Protein AF-A0A969PAQ0-F1 (afdb_monomer_lite)

Secondary structure (DSSP, 8-state):
--------------S---S-----------PPPHHHHHHHHHHHHHHTS-HHHHHHHHHHHHHHHHHHTTEEEETTEEEEPP-------

Structure (mmCIF, N/CA/C/O backbone):
data_AF-A0A969PAQ0-F1
#
_entry.id   AF-A0A969PAQ0-F1
#
loop_
_atom_site.group_PDB
_atom_site.id
_atom_site.type_symbol
_atom_site.label_atom_id
_atom_site.label_alt_id
_atom_site.label_comp_id
_atom_site.label_asym_id
_atom_site.label_entity_id
_atom_site.label_seq_id
_atom_site.pdbx_PDB_ins_code
_atom_site.Cartn_x
_atom_site.Cartn_y
_atom_site.Cartn_z
_atom_site.occupancy
_atom_site.B_iso_or_equiv
_atom_site.auth_seq_id
_atom_site.auth_comp_id
_atom_site.auth_asym_id
_atom_site.auth_atom_id
_atom_site.pdbx_PDB_model_num
ATOM 1 N N . MET A 1 1 ? -8.505 47.601 21.370 1.00 41.28 1 MET A N 1
ATOM 2 C CA . MET A 1 1 ? -8.255 46.254 21.922 1.00 41.28 1 MET A CA 1
ATOM 3 C C . MET A 1 1 ? -9.610 45.707 22.355 1.00 41.28 1 MET A C 1
ATOM 5 O O . MET A 1 1 ? -10.151 46.198 23.332 1.00 41.28 1 MET A O 1
ATOM 9 N N . LEU A 1 2 ? -10.217 44.821 21.560 1.00 32.00 2 LEU A N 1
ATOM 10 C CA . LEU A 1 2 ? -11.519 44.212 21.854 1.00 32.00 2 LEU A CA 1
ATOM 11 C C . LEU A 1 2 ? -11.396 42.712 21.561 1.00 32.00 2 LEU A C 1
ATOM 13 O O . LEU A 1 2 ? -11.150 42.326 20.420 1.00 32.00 2 LEU A O 1
ATOM 17 N N . GLN A 1 3 ? -11.486 41.888 22.604 1.00 36.62 3 GLN A N 1
ATOM 18 C CA . GLN A 1 3 ? -11.565 40.434 22.489 1.00 36.62 3 GLN A CA 1
ATOM 19 C C . GLN A 1 3 ? -12.989 40.049 22.091 1.00 36.62 3 GLN A C 1
ATOM 21 O O . GLN A 1 3 ? -13.945 40.464 22.743 1.00 36.62 3 GLN A O 1
ATOM 26 N N . VAL A 1 4 ? -13.124 39.231 21.050 1.00 42.91 4 VAL A N 1
ATOM 27 C CA . VAL A 1 4 ? -14.394 38.600 20.689 1.00 42.91 4 VAL A CA 1
ATOM 28 C C . VAL A 1 4 ? -14.239 37.103 20.917 1.00 42.91 4 VAL A C 1
ATOM 30 O O . VAL A 1 4 ? -13.568 36.405 20.162 1.00 42.91 4 VAL A O 1
ATOM 33 N N . VAL A 1 5 ? -14.824 36.631 22.014 1.00 47.00 5 VAL A N 1
ATOM 34 C CA . VAL A 1 5 ? -14.972 35.210 22.331 1.00 47.00 5 VAL A CA 1
ATOM 35 C C . VAL A 1 5 ? -16.167 34.693 21.533 1.00 47.00 5 VAL A C 1
ATOM 37 O O . VAL A 1 5 ? -17.282 35.167 21.736 1.00 47.00 5 VAL A O 1
ATOM 40 N N . TYR A 1 6 ? -15.953 33.734 20.631 1.00 41.31 6 TYR A N 1
ATOM 41 C CA . TYR A 1 6 ? -17.039 33.047 19.926 1.00 41.31 6 TYR A CA 1
ATOM 42 C C . TYR A 1 6 ? -17.258 31.656 20.526 1.00 41.31 6 TYR A C 1
ATOM 44 O O . TYR A 1 6 ? -16.481 30.730 20.304 1.00 41.31 6 TYR A O 1
ATOM 52 N N . PHE A 1 7 ? -18.340 31.539 21.300 1.00 40.91 7 PHE A N 1
ATOM 53 C CA . PHE A 1 7 ? -18.965 30.271 21.668 1.00 40.91 7 PHE A CA 1
ATOM 54 C C . PHE A 1 7 ? -19.722 29.686 20.466 1.00 40.91 7 PHE A C 1
ATOM 56 O O . PHE A 1 7 ? -20.193 30.409 19.588 1.00 40.91 7 PHE A O 1
ATOM 63 N N . GLY A 1 8 ? -19.788 28.356 20.434 1.00 46.62 8 GLY A N 1
ATOM 64 C CA . GLY A 1 8 ? -20.107 27.547 19.265 1.00 46.62 8 GLY A CA 1
ATOM 65 C C . GLY A 1 8 ? -21.426 27.842 18.550 1.00 46.62 8 GLY A C 1
ATOM 66 O O . GLY A 1 8 ? -22.461 28.113 19.154 1.00 46.62 8 GLY A O 1
ATOM 67 N N . LYS A 1 9 ? -21.381 27.647 17.232 1.00 45.66 9 LYS A N 1
ATOM 68 C CA . LYS A 1 9 ? -22.515 27.218 16.414 1.00 45.66 9 LYS A CA 1
ATOM 69 C C . LYS A 1 9 ? -21.995 26.171 15.436 1.00 45.66 9 LYS A C 1
ATOM 71 O O . LYS A 1 9 ? -21.328 26.511 14.464 1.00 45.66 9 LYS A O 1
ATOM 76 N N . ILE A 1 10 ? -22.270 24.899 15.715 1.00 50.81 10 ILE A N 1
ATOM 77 C CA . ILE A 1 10 ? -22.134 23.840 14.713 1.00 50.81 10 ILE A CA 1
ATOM 78 C C . ILE A 1 10 ? -23.249 24.103 13.699 1.00 50.81 10 ILE A C 1
ATOM 80 O O . ILE A 1 10 ? -24.417 23.840 13.973 1.00 50.81 10 ILE A O 1
ATOM 84 N N . GLN A 1 11 ? -22.905 24.711 12.565 1.00 41.41 11 GLN A N 1
ATOM 85 C CA . GLN A 1 11 ? -23.816 24.787 11.431 1.00 41.41 11 GLN A CA 1
ATOM 86 C C . GLN A 1 11 ? -23.835 23.413 10.762 1.00 41.41 11 GLN A C 1
ATOM 88 O O . GLN A 1 11 ? -22.846 23.002 10.158 1.00 41.41 11 GLN A O 1
ATOM 93 N N . MET A 1 12 ? -24.958 22.702 10.879 1.00 45.88 12 MET A N 1
ATOM 94 C CA . MET A 1 12 ? -25.272 21.615 9.956 1.00 45.88 12 MET A CA 1
ATOM 95 C C . MET A 1 12 ? -25.512 22.243 8.581 1.00 45.88 12 MET A C 1
ATOM 97 O O . MET A 1 12 ? -26.565 22.830 8.342 1.00 45.88 12 MET A O 1
ATOM 101 N N . GLN A 1 13 ? -24.505 22.190 7.709 1.00 44.28 13 GLN A N 1
ATOM 102 C CA . GLN A 1 13 ? -24.669 22.531 6.300 1.00 44.28 13 GLN A CA 1
ATOM 103 C C . GLN A 1 13 ? -25.233 21.319 5.557 1.00 44.28 13 GLN A C 1
ATOM 105 O O . GLN A 1 13 ? -24.686 20.218 5.606 1.00 44.28 13 GLN A O 1
ATOM 110 N N . THR A 1 14 ? -26.371 21.557 4.919 1.00 44.06 14 THR A N 1
ATOM 111 C CA . THR A 1 14 ? -27.125 20.657 4.054 1.00 44.06 14 THR A CA 1
ATOM 112 C C . THR A 1 14 ? -26.317 20.253 2.814 1.00 44.06 14 THR A C 1
ATOM 114 O O . THR A 1 14 ? -25.499 21.008 2.296 1.00 44.06 14 THR A O 1
ATOM 117 N N . VAL A 1 15 ? -26.543 19.021 2.357 1.00 50.06 15 VAL A N 1
ATOM 118 C CA . VAL A 1 15 ? -25.682 18.215 1.466 1.00 50.06 15 VAL A CA 1
ATOM 119 C C . VAL A 1 15 ? -25.871 18.533 -0.036 1.00 50.06 15 VAL A C 1
ATOM 121 O O . VAL A 1 15 ? -25.612 17.693 -0.888 1.00 50.06 15 VAL A O 1
ATOM 124 N N . GLU A 1 16 ? -26.308 19.736 -0.418 1.00 44.69 16 GLU A N 1
ATOM 125 C CA . GLU A 1 16 ? -26.816 19.980 -1.789 1.00 44.69 16 GLU A CA 1
ATOM 126 C C . GLU A 1 16 ? -25.878 20.711 -2.771 1.00 44.69 16 GLU A C 1
ATOM 128 O O . GLU A 1 16 ? -26.290 21.029 -3.881 1.00 44.69 16 GLU A O 1
ATOM 133 N N . GLU A 1 17 ? -24.587 20.883 -2.469 1.00 48.56 17 GLU A N 1
ATOM 134 C CA . GLU A 1 17 ? -23.619 21.451 -3.432 1.00 48.56 17 GLU A CA 1
ATOM 135 C C . GLU A 1 17 ? -22.312 20.638 -3.526 1.00 48.56 17 GLU A C 1
ATOM 137 O O . GLU A 1 17 ? -21.216 21.125 -3.257 1.00 48.56 17 GLU A O 1
ATOM 142 N N . ILE A 1 18 ? -22.391 19.375 -3.959 1.00 50.44 18 ILE A N 1
ATOM 143 C CA . ILE A 1 18 ? -21.207 18.568 -4.347 1.00 50.44 18 ILE A CA 1
ATOM 144 C C . ILE A 1 18 ? -21.065 18.536 -5.883 1.00 50.44 18 ILE A C 1
ATOM 146 O O . ILE A 1 18 ? -20.685 17.536 -6.482 1.00 50.44 18 ILE A O 1
ATOM 150 N N . GLY A 1 19 ? -21.427 19.633 -6.554 1.00 50.16 19 GLY A N 1
ATOM 151 C CA . GLY A 1 19 ? -21.522 19.688 -8.015 1.00 50.16 19 GLY A CA 1
ATOM 152 C C . GLY A 1 19 ? -20.273 20.168 -8.754 1.00 50.16 19 GLY A C 1
ATOM 153 O O . GLY A 1 19 ? -20.227 20.031 -9.972 1.00 50.16 19 GLY A O 1
ATOM 154 N N . ASN A 1 20 ? -19.269 20.762 -8.091 1.00 54.50 20 ASN A N 1
ATOM 155 C CA . ASN A 1 20 ? -18.169 21.385 -8.845 1.00 54.50 20 ASN A CA 1
ATOM 156 C C . ASN A 1 20 ? -16.863 21.587 -8.056 1.00 54.50 20 ASN A C 1
ATOM 158 O O . ASN A 1 20 ? -16.339 22.694 -7.942 1.00 54.50 20 ASN A O 1
ATOM 162 N N . LEU A 1 21 ? -16.310 20.515 -7.488 1.00 60.16 21 LEU A N 1
ATOM 163 C CA . LEU A 1 21 ? -14.979 20.555 -6.880 1.00 60.16 21 LEU A CA 1
ATOM 164 C C . LEU A 1 21 ? -13.917 20.124 -7.908 1.00 60.16 21 LEU A C 1
ATOM 166 O O . LEU A 1 21 ? -13.824 18.930 -8.200 1.00 60.16 21 LEU A O 1
ATOM 170 N N . PRO A 1 22 ? -13.047 21.021 -8.414 1.00 61.06 22 PRO A N 1
ATOM 171 C CA . PRO A 1 22 ? -11.869 20.609 -9.165 1.00 61.06 22 PRO A CA 1
ATOM 172 C C . PRO A 1 22 ? -10.840 20.059 -8.173 1.00 61.06 22 PRO A C 1
ATOM 174 O O . PRO A 1 22 ? -9.901 20.738 -7.774 1.00 61.06 22 PRO A O 1
ATOM 177 N N . ARG A 1 23 ? -11.017 18.822 -7.708 1.00 62.56 23 ARG A N 1
ATOM 178 C CA . ARG A 1 23 ? -10.083 18.196 -6.761 1.00 62.56 23 ARG A CA 1
ATOM 179 C C . ARG A 1 23 ? -9.125 17.248 -7.472 1.00 62.56 23 ARG A C 1
ATOM 181 O O . ARG A 1 23 ? -8.992 16.089 -7.100 1.00 62.56 23 ARG A O 1
ATOM 188 N N . LYS A 1 24 ? -8.355 17.764 -8.436 1.00 61.41 24 LYS A N 1
ATOM 189 C CA . LYS A 1 24 ? -6.993 17.238 -8.615 1.00 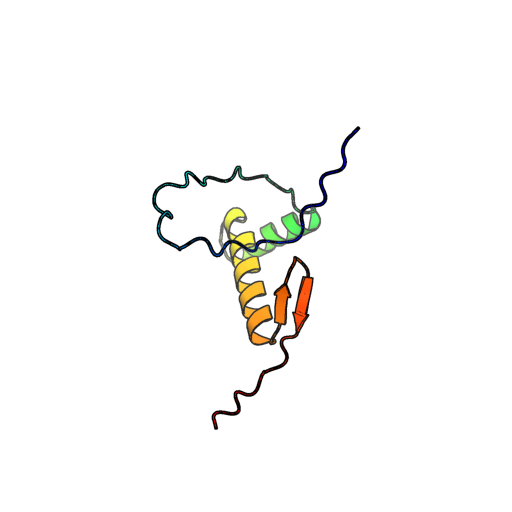61.41 24 LYS A CA 1
ATOM 190 C C . LYS A 1 24 ? -6.151 17.849 -7.503 1.00 61.41 24 LYS A C 1
ATOM 192 O O . LYS A 1 24 ? -5.512 18.877 -7.697 1.00 61.41 24 LYS A O 1
ATOM 197 N N . GLN A 1 25 ? -6.221 17.252 -6.312 1.00 66.62 25 GLN A N 1
ATOM 198 C CA . GLN A 1 25 ? -5.253 17.565 -5.267 1.00 66.62 25 GLN A CA 1
ATOM 199 C C . GLN A 1 25 ? -3.847 17.405 -5.869 1.00 66.62 25 GLN A C 1
ATOM 201 O O . GLN A 1 25 ? -3.619 16.434 -6.604 1.00 66.62 25 GLN A O 1
ATOM 206 N N . PRO A 1 26 ? -2.925 18.352 -5.630 1.00 64.31 26 PRO A N 1
ATOM 207 C CA . PRO A 1 26 ? -1.560 18.208 -6.103 1.00 64.31 26 PRO A CA 1
ATOM 208 C C . PRO A 1 26 ? -1.005 16.904 -5.534 1.00 64.31 26 PRO A C 1
ATOM 210 O O . PRO A 1 26 ? -1.026 16.685 -4.323 1.00 64.31 26 PRO A O 1
ATOM 213 N N . ARG A 1 27 ? -0.554 16.008 -6.417 1.00 69.75 27 ARG A N 1
ATOM 214 C CA . ARG A 1 27 ? 0.158 14.803 -5.995 1.00 69.75 27 ARG A CA 1
ATOM 215 C C . ARG A 1 27 ? 1.469 15.277 -5.388 1.00 69.75 27 ARG A C 1
ATOM 217 O O . ARG A 1 27 ? 2.349 15.709 -6.124 1.00 69.75 27 ARG A O 1
ATOM 224 N N . ILE A 1 28 ? 1.570 15.255 -4.064 1.00 69.50 28 ILE A N 1
ATOM 225 C CA . ILE A 1 28 ? 2.830 15.499 -3.369 1.00 69.50 28 ILE A CA 1
ATOM 226 C C . ILE A 1 28 ? 3.563 14.155 -3.362 1.00 69.50 28 ILE A C 1
ATOM 228 O O . ILE A 1 28 ? 3.099 13.237 -2.681 1.00 69.50 28 ILE A O 1
ATOM 232 N N . PRO A 1 29 ? 4.649 13.982 -4.138 1.00 67.38 29 PRO A N 1
ATOM 233 C CA . PRO A 1 29 ? 5.447 12.774 -4.050 1.00 67.38 29 PRO A CA 1
ATOM 234 C C . PRO A 1 29 ? 6.145 12.786 -2.692 1.00 67.38 29 PRO A C 1
ATOM 236 O O . PRO A 1 29 ? 7.057 13.575 -2.456 1.00 67.38 29 PRO A O 1
ATOM 239 N N . ILE A 1 30 ? 5.685 11.939 -1.779 1.00 75.75 30 ILE A N 1
ATOM 240 C CA . ILE A 1 30 ? 6.415 11.650 -0.549 1.00 75.75 30 ILE A CA 1
ATOM 241 C C . ILE A 1 30 ? 7.331 10.476 -0.895 1.00 75.75 30 ILE A C 1
ATOM 243 O O . ILE A 1 30 ? 6.817 9.378 -1.124 1.00 75.75 30 ILE A O 1
ATOM 247 N N . PRO A 1 31 ? 8.654 10.688 -1.016 1.00 79.56 31 PRO A N 1
ATOM 248 C CA . PRO A 1 31 ? 9.562 9.604 -1.344 1.00 79.56 31 PRO A CA 1
ATOM 249 C C . PRO A 1 31 ? 9.528 8.570 -0.219 1.00 79.56 31 PRO A C 1
ATOM 251 O O . PRO A 1 31 ? 9.645 8.909 0.961 1.00 79.56 31 PRO A O 1
ATOM 254 N N . LEU A 1 32 ? 9.342 7.306 -0.591 1.00 83.94 32 LEU A N 1
ATOM 255 C CA . LEU A 1 32 ? 9.469 6.205 0.352 1.00 83.94 32 LEU A CA 1
ATOM 256 C C . LEU A 1 32 ? 10.951 6.006 0.710 1.00 83.94 32 LEU A C 1
ATOM 258 O O . LEU A 1 32 ? 11.828 6.339 -0.093 1.00 83.94 32 LEU A O 1
ATOM 262 N N . PRO A 1 33 ? 11.255 5.452 1.895 1.00 90.88 33 PRO A N 1
ATOM 263 C CA . PRO A 1 33 ? 12.613 5.038 2.228 1.00 90.88 33 PRO A CA 1
ATOM 2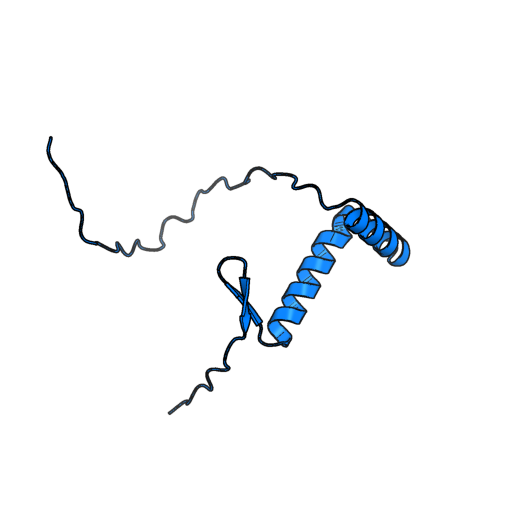64 C C . PRO A 1 33 ? 13.182 4.096 1.159 1.00 90.88 33 PRO A C 1
ATOM 266 O O . PRO A 1 33 ? 12.453 3.241 0.655 1.00 90.88 33 PRO A O 1
ATOM 269 N N . GLN A 1 34 ? 14.482 4.201 0.864 1.00 89.62 34 GLN A N 1
ATOM 270 C CA . GLN A 1 34 ? 15.135 3.400 -0.186 1.00 89.62 34 GLN A CA 1
ATOM 271 C C . GLN A 1 34 ? 14.881 1.897 -0.014 1.00 89.62 34 GLN A C 1
ATOM 273 O O . GLN A 1 34 ? 14.433 1.241 -0.941 1.00 89.62 34 GLN A O 1
ATOM 278 N N . GLN A 1 35 ? 15.030 1.381 1.210 1.00 92.06 35 GLN A N 1
ATOM 279 C CA . GLN A 1 35 ? 14.769 -0.030 1.521 1.00 92.06 35 GLN A CA 1
ATOM 280 C C . GLN A 1 35 ? 13.338 -0.474 1.180 1.00 92.06 35 GLN A C 1
ATOM 282 O O . GLN A 1 35 ? 13.105 -1.637 0.861 1.00 92.06 35 GLN A O 1
ATOM 287 N N . THR A 1 36 ? 12.363 0.431 1.285 1.00 89.94 36 THR A N 1
ATOM 288 C CA . THR A 1 36 ? 10.972 0.148 0.921 1.00 89.94 36 THR A CA 1
ATOM 289 C C . THR A 1 36 ? 10.809 0.107 -0.593 1.00 89.94 36 THR A C 1
ATOM 291 O O . THR A 1 36 ? 10.092 -0.755 -1.087 1.00 89.94 36 THR A O 1
ATOM 294 N N . MET A 1 37 ? 11.479 1.005 -1.320 1.00 89.81 37 MET A N 1
ATOM 295 C CA . MET A 1 37 ? 11.486 1.001 -2.786 1.00 89.81 37 MET A CA 1
ATOM 296 C C . MET A 1 37 ? 12.123 -0.278 -3.330 1.00 89.81 37 MET A C 1
ATOM 298 O O . MET A 1 37 ? 11.490 -0.957 -4.128 1.00 89.81 37 MET A O 1
ATOM 302 N N . ASP A 1 38 ? 13.286 -0.671 -2.804 1.00 92.69 38 ASP A N 1
ATOM 303 C CA . ASP A 1 38 ? 13.984 -1.892 -3.227 1.00 92.69 38 ASP A CA 1
ATOM 304 C C . ASP A 1 38 ? 13.090 -3.133 -3.043 1.00 92.69 38 ASP A C 1
ATOM 306 O O . ASP A 1 38 ? 12.958 -3.969 -3.933 1.00 92.69 38 ASP A O 1
ATOM 310 N N . ARG A 1 39 ? 12.381 -3.220 -1.908 1.00 90.88 39 ARG A N 1
ATOM 311 C CA . ARG A 1 39 ? 11.418 -4.305 -1.653 1.00 90.88 39 ARG A CA 1
ATOM 312 C C . ARG A 1 39 ? 10.211 -4.273 -2.586 1.00 90.88 39 ARG A C 1
ATOM 314 O O . ARG A 1 39 ? 9.691 -5.331 -2.929 1.00 90.88 39 ARG A O 1
ATOM 321 N N . LEU A 1 40 ? 9.722 -3.085 -2.942 1.00 89.69 40 LEU A N 1
ATOM 322 C CA . LEU A 1 40 ? 8.619 -2.946 -3.892 1.00 89.69 40 LEU A CA 1
ATOM 323 C C . LEU A 1 40 ? 9.032 -3.432 -5.279 1.00 89.69 40 LEU A C 1
ATOM 325 O O . LEU A 1 40 ? 8.243 -4.128 -5.911 1.00 89.69 40 LEU A O 1
ATOM 329 N N . ASP A 1 41 ? 10.250 -3.108 -5.712 1.00 90.75 41 ASP A N 1
ATOM 330 C CA . ASP A 1 41 ? 10.806 -3.561 -6.987 1.00 90.75 41 ASP A CA 1
ATOM 331 C C . ASP A 1 41 ? 10.980 -5.086 -7.004 1.00 90.75 41 ASP A C 1
ATOM 333 O O . ASP A 1 41 ? 10.485 -5.750 -7.911 1.00 90.75 41 ASP A O 1
ATOM 337 N N . GLU A 1 42 ? 11.544 -5.675 -5.944 1.00 92.88 42 GLU A N 1
ATOM 338 C CA . GLU A 1 42 ? 11.664 -7.136 -5.824 1.00 92.88 42 GLU A CA 1
ATOM 339 C C . GLU A 1 42 ? 10.309 -7.864 -5.886 1.00 92.88 42 GLU A C 1
ATOM 341 O O . GLU A 1 42 ? 10.207 -8.965 -6.434 1.00 92.88 42 GLU A O 1
ATOM 346 N N . LEU A 1 43 ? 9.267 -7.294 -5.273 1.00 90.94 43 LEU A N 1
ATOM 347 C CA . LEU A 1 43 ? 7.914 -7.856 -5.313 1.00 90.94 43 LEU A CA 1
ATOM 348 C C . LEU A 1 43 ? 7.287 -7.699 -6.698 1.00 90.94 43 LEU A C 1
ATOM 350 O O . LEU A 1 43 ? 6.643 -8.623 -7.192 1.00 90.94 43 LEU A O 1
ATOM 354 N N . ALA A 1 44 ? 7.490 -6.547 -7.331 1.00 90.81 44 ALA A N 1
ATOM 355 C CA . ALA A 1 44 ? 7.001 -6.260 -8.669 1.00 90.81 44 ALA A CA 1
ATOM 356 C C . ALA A 1 44 ? 7.600 -7.221 -9.710 1.00 90.81 44 ALA A C 1
ATOM 358 O O . ALA A 1 44 ? 6.856 -7.773 -10.525 1.00 90.81 44 ALA A O 1
ATOM 359 N N . ASP A 1 45 ? 8.901 -7.504 -9.607 1.00 91.75 45 ASP A N 1
ATOM 360 C CA . ASP A 1 45 ? 9.604 -8.472 -10.451 1.00 91.75 45 ASP A CA 1
ATOM 361 C C . ASP A 1 45 ? 9.057 -9.896 -10.281 1.00 91.75 45 ASP A C 1
ATOM 363 O O . ASP A 1 45 ? 8.841 -10.602 -11.269 1.00 91.75 45 ASP A O 1
ATOM 367 N N . LYS A 1 46 ? 8.778 -10.317 -9.040 1.00 90.75 46 LYS A N 1
ATOM 368 C CA . LYS A 1 46 ? 8.194 -11.641 -8.746 1.00 90.75 46 LYS A CA 1
ATOM 369 C C . LYS A 1 46 ? 6.792 -11.803 -9.327 1.00 90.75 46 LYS A C 1
ATOM 371 O O . LYS A 1 46 ? 6.473 -12.868 -9.849 1.00 90.75 46 LYS A O 1
ATOM 376 N N . ASP A 1 47 ? 5.982 -10.750 -9.262 1.00 86.38 47 ASP A N 1
ATOM 377 C CA . A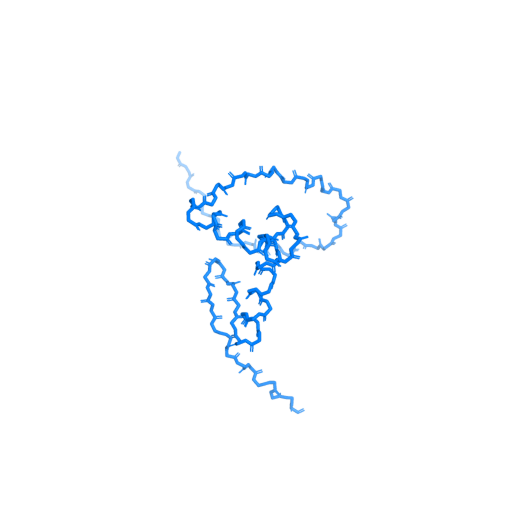SP A 1 47 ? 4.600 -10.760 -9.746 1.00 86.38 47 ASP A CA 1
ATOM 378 C C . ASP A 1 47 ? 4.477 -10.433 -11.245 1.00 86.38 47 ASP A C 1
ATOM 380 O O . ASP A 1 47 ? 3.373 -10.485 -11.797 1.00 86.38 47 ASP A O 1
ATOM 384 N N . GLY A 1 48 ? 5.583 -10.082 -11.915 1.00 88.38 48 GLY A N 1
ATOM 385 C CA . GLY A 1 48 ? 5.599 -9.674 -13.322 1.00 88.38 48 GLY A CA 1
ATOM 386 C C . GLY A 1 48 ? 4.817 -8.382 -13.579 1.00 88.38 48 GLY A C 1
ATOM 387 O O . GLY A 1 48 ? 4.171 -8.235 -14.620 1.00 88.38 48 GLY A O 1
ATOM 388 N N . ARG A 1 49 ? 4.813 -7.458 -12.611 1.00 85.56 49 ARG A N 1
ATOM 389 C CA . ARG A 1 49 ? 4.024 -6.216 -12.636 1.00 85.56 49 ARG A CA 1
ATOM 390 C C . ARG A 1 49 ? 4.926 -4.986 -12.536 1.00 85.56 49 ARG A C 1
ATOM 392 O O . ARG A 1 49 ? 6.027 -5.078 -12.018 1.00 85.56 49 ARG A O 1
ATOM 399 N N . PRO A 1 50 ? 4.464 -3.801 -12.970 1.00 84.81 50 PRO A N 1
ATOM 400 C CA . PRO A 1 50 ? 5.202 -2.561 -12.742 1.00 84.81 50 PRO A CA 1
ATOM 401 C C . PRO A 1 50 ? 5.241 -2.178 -11.254 1.00 84.81 50 PRO A C 1
ATOM 403 O O . PRO A 1 50 ? 4.192 -2.138 -10.600 1.00 84.81 50 PRO A O 1
ATOM 406 N N . SER A 1 51 ? 6.410 -1.772 -10.747 1.00 83.25 51 SER A N 1
ATOM 407 C CA . SER A 1 51 ? 6.591 -1.307 -9.360 1.00 83.25 51 SER A CA 1
ATOM 408 C C . SER A 1 51 ? 5.682 -0.141 -8.979 1.00 83.25 51 SER A C 1
ATOM 410 O O . SER A 1 51 ? 5.230 -0.044 -7.837 1.00 83.25 51 SER A O 1
ATOM 412 N N . SER A 1 52 ? 5.329 0.713 -9.951 1.00 79.81 52 SER A N 1
ATOM 413 C CA . SER A 1 52 ? 4.398 1.831 -9.754 1.00 79.81 52 SER A CA 1
ATOM 414 C C . SER A 1 52 ? 3.029 1.390 -9.235 1.00 79.81 52 SER A C 1
ATOM 416 O O . SER A 1 52 ? 2.362 2.156 -8.543 1.00 79.81 52 SER A O 1
ATOM 418 N N . ASN A 1 53 ? 2.608 0.167 -9.569 1.00 83.62 53 ASN A N 1
ATOM 419 C CA . ASN A 1 53 ? 1.306 -0.373 -9.189 1.00 83.62 53 ASN A CA 1
ATOM 420 C C . ASN A 1 53 ? 1.384 -1.199 -7.898 1.00 83.62 53 ASN A C 1
ATOM 422 O O . ASN A 1 53 ? 0.393 -1.287 -7.173 1.00 83.62 53 ASN A O 1
ATOM 426 N N . MET A 1 54 ? 2.557 -1.764 -7.587 1.00 87.38 54 MET A N 1
ATOM 427 C CA . MET A 1 54 ? 2.761 -2.642 -6.432 1.00 87.38 54 MET A CA 1
ATOM 428 C C . MET A 1 54 ? 2.476 -1.926 -5.107 1.00 87.38 54 MET A C 1
ATOM 430 O O . MET A 1 54 ? 1.786 -2.461 -4.242 1.00 87.38 54 MET A O 1
ATOM 434 N N . GLY A 1 55 ? 2.917 -0.671 -4.974 1.00 85.25 55 GLY A N 1
ATOM 435 C CA . GLY A 1 55 ? 2.667 0.123 -3.768 1.00 85.25 55 GLY A CA 1
ATOM 436 C C . GLY A 1 55 ? 1.176 0.306 -3.470 1.00 85.25 55 GLY A C 1
ATOM 437 O O . GLY A 1 55 ? 0.739 0.092 -2.342 1.00 85.25 55 GLY A O 1
ATOM 438 N N . SER A 1 56 ? 0.372 0.649 -4.481 1.00 84.69 56 SER A N 1
ATOM 439 C CA . SER A 1 56 ? -1.077 0.812 -4.313 1.00 84.69 56 SER A CA 1
ATOM 440 C C . SER A 1 56 ? -1.773 -0.501 -3.954 1.00 84.69 56 SER A C 1
ATOM 442 O O . SER A 1 56 ? -2.649 -0.501 -3.093 1.00 84.69 56 SER A O 1
ATOM 444 N N . MET A 1 57 ? -1.358 -1.614 -4.566 1.00 86.06 57 MET A N 1
ATOM 445 C CA . MET A 1 57 ? -1.918 -2.936 -4.277 1.00 86.06 57 MET A CA 1
ATOM 446 C C . MET A 1 57 ? -1.634 -3.379 -2.840 1.00 86.06 57 MET A C 1
ATOM 448 O O . MET A 1 57 ? -2.540 -3.835 -2.149 1.00 86.06 57 MET A O 1
ATOM 452 N N . LEU A 1 58 ? -0.400 -3.200 -2.363 1.00 87.81 58 LEU A N 1
ATOM 453 C CA . LEU A 1 58 ? -0.032 -3.556 -0.991 1.00 87.81 58 LEU A CA 1
ATOM 454 C C . LEU A 1 58 ? -0.754 -2.693 0.042 1.00 87.81 58 LEU A C 1
ATOM 456 O O . LEU A 1 58 ? -1.157 -3.203 1.082 1.00 87.81 58 LEU A O 1
ATOM 460 N N . ILE A 1 59 ? -0.943 -1.401 -0.241 1.00 87.31 59 ILE A N 1
ATOM 461 C CA . ILE A 1 59 ? -1.728 -0.520 0.631 1.00 87.31 59 ILE A CA 1
ATOM 462 C C . ILE A 1 59 ? -3.175 -1.009 0.709 1.00 87.31 59 ILE A C 1
ATOM 464 O O . ILE A 1 59 ? -3.726 -1.072 1.804 1.00 87.31 59 ILE A O 1
ATOM 468 N N . GLN A 1 60 ? -3.778 -1.378 -0.423 1.00 86.56 60 GLN A N 1
ATOM 469 C CA . GLN A 1 60 ? -5.137 -1.909 -0.441 1.00 86.56 60 GLN A CA 1
ATOM 470 C C . GLN A 1 60 ? -5.242 -3.213 0.363 1.00 86.56 60 GLN A C 1
ATOM 472 O O . GLN A 1 60 ? -6.064 -3.294 1.272 1.00 86.56 60 GLN A O 1
ATOM 477 N N . ALA A 1 61 ? -4.360 -4.181 0.106 1.00 86.06 61 ALA A N 1
ATOM 478 C CA . ALA A 1 61 ? -4.335 -5.446 0.839 1.00 86.06 61 ALA A CA 1
ATOM 479 C C . ALA A 1 61 ? -4.114 -5.239 2.348 1.00 86.06 61 ALA A C 1
ATOM 481 O O . ALA A 1 61 ? -4.732 -5.903 3.175 1.00 86.06 61 ALA A O 1
ATOM 482 N N . ALA A 1 62 ? -3.261 -4.284 2.732 1.00 86.62 62 ALA A N 1
ATOM 483 C CA . ALA A 1 62 ? -3.041 -3.949 4.134 1.00 86.62 62 ALA A CA 1
ATOM 484 C C . ALA A 1 62 ? -4.289 -3.350 4.799 1.00 86.62 62 ALA A C 1
ATOM 486 O O . ALA A 1 62 ? -4.536 -3.636 5.967 1.00 86.62 62 ALA A O 1
ATOM 487 N N . ILE A 1 63 ? -5.069 -2.531 4.085 1.00 85.88 63 ILE A N 1
ATOM 488 C CA . ILE A 1 63 ? -6.332 -1.975 4.595 1.00 85.88 63 ILE A CA 1
ATOM 489 C C . ILE A 1 63 ? -7.363 -3.088 4.797 1.00 85.88 63 ILE A C 1
ATOM 491 O O . ILE A 1 63 ? -7.974 -3.147 5.858 1.00 85.88 63 ILE A O 1
ATOM 495 N N . GLU A 1 64 ? -7.500 -3.992 3.827 1.00 85.50 64 GLU A N 1
ATOM 496 C CA . GLU A 1 64 ? -8.417 -5.135 3.918 1.00 85.50 64 GLU A CA 1
ATOM 497 C C . GLU A 1 64 ? -8.074 -6.020 5.130 1.00 85.50 64 GLU A C 1
ATOM 499 O O . GLU A 1 64 ? -8.936 -6.294 5.961 1.00 85.50 64 GLU A O 1
ATOM 504 N N . LEU A 1 65 ? -6.791 -6.349 5.322 1.00 86.50 65 LEU A N 1
ATOM 505 C CA . LEU A 1 65 ? -6.323 -7.094 6.497 1.00 86.50 65 LEU A CA 1
ATOM 506 C C . LEU A 1 65 ? -6.554 -6.343 7.817 1.00 86.50 65 LEU A C 1
ATOM 508 O O . LEU A 1 65 ? -6.861 -6.955 8.836 1.00 86.50 65 LEU A O 1
ATOM 512 N N . ILE A 1 66 ? -6.381 -5.019 7.828 1.00 84.69 66 ILE A N 1
ATOM 513 C CA . ILE A 1 66 ? -6.660 -4.181 9.002 1.00 84.69 66 ILE A CA 1
ATOM 514 C C . ILE A 1 66 ? -8.135 -4.300 9.397 1.00 84.69 66 ILE A C 1
ATOM 516 O O . ILE A 1 66 ? -8.426 -4.508 10.579 1.00 84.69 66 ILE A O 1
ATOM 520 N N . ASP A 1 67 ? -9.038 -4.211 8.422 1.00 82.88 67 ASP A N 1
ATOM 521 C CA . ASP A 1 67 ? -10.478 -4.293 8.648 1.00 82.88 67 ASP A CA 1
ATOM 522 C C . ASP A 1 67 ? -10.898 -5.701 9.108 1.00 82.88 67 ASP A C 1
ATOM 524 O O . ASP A 1 67 ? -11.641 -5.819 10.083 1.00 82.88 67 ASP A O 1
ATOM 528 N N . GLU A 1 68 ? -10.363 -6.764 8.494 1.00 86.62 68 GLU A N 1
ATOM 529 C CA . GLU A 1 68 ? -10.599 -8.162 8.903 1.00 86.62 68 GLU A CA 1
ATOM 530 C C . GLU A 1 68 ? -10.165 -8.442 10.349 1.00 86.62 68 GLU A C 1
ATOM 532 O O . GLU A 1 68 ? -10.803 -9.211 11.065 1.00 86.62 68 GLU A O 1
ATOM 537 N N . GLN A 1 69 ? -9.089 -7.799 10.808 1.00 86.00 69 GLN A N 1
ATOM 538 C CA . GLN A 1 69 ? -8.592 -7.925 12.181 1.00 86.00 69 GLN A CA 1
ATOM 539 C C . GLN A 1 69 ? -9.360 -7.038 13.182 1.00 86.00 69 GLN A C 1
ATOM 541 O O . GLN A 1 69 ? -8.998 -6.970 14.362 1.00 86.00 69 GLN A O 1
ATOM 546 N N . GLY A 1 70 ? -10.397 -6.326 12.731 1.00 86.50 70 GLY A N 1
ATOM 547 C CA . GLY A 1 70 ? -11.190 -5.423 13.560 1.00 86.50 70 GLY A CA 1
ATOM 548 C C . GLY A 1 70 ? -10.445 -4.141 13.936 1.00 86.50 70 GLY A C 1
ATOM 549 O O . GLY A 1 70 ? -10.696 -3.559 14.993 1.00 86.50 70 GLY A O 1
ATOM 550 N N . PHE A 1 71 ? -9.501 -3.684 13.115 1.00 85.38 71 PHE A N 1
ATOM 551 C CA . PHE A 1 71 ? -8.818 -2.404 13.289 1.00 85.38 71 PHE A CA 1
ATOM 552 C C . PHE A 1 71 ? -9.303 -1.390 12.252 1.00 85.38 71 PHE A C 1
ATOM 554 O O . PHE A 1 71 ? -9.717 -1.751 11.164 1.00 85.38 71 PHE A O 1
ATOM 561 N N . ARG A 1 72 ? -9.229 -0.092 12.570 1.00 83.81 72 ARG A N 1
ATOM 562 C CA . ARG A 1 72 ? -9.420 1.001 11.602 1.00 83.81 72 ARG A CA 1
ATOM 563 C C . ARG A 1 72 ? -8.429 2.136 11.825 1.00 83.81 72 ARG A C 1
ATOM 565 O O . ARG A 1 72 ? -7.979 2.387 12.945 1.00 83.81 72 ARG A O 1
ATOM 572 N N . LEU A 1 73 ? -8.112 2.866 10.758 1.00 78.81 73 LEU A N 1
ATOM 573 C CA . LEU A 1 73 ? -7.304 4.086 10.818 1.00 78.81 73 LEU A CA 1
ATOM 574 C C . LEU A 1 73 ? -8.173 5.285 11.236 1.00 78.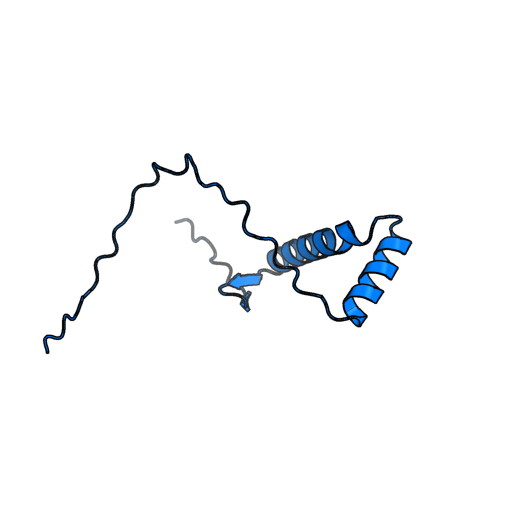81 73 LEU A C 1
ATOM 576 O O . LEU A 1 73 ? -9.025 5.742 10.481 1.00 78.81 73 LEU A O 1
ATOM 580 N N . VAL A 1 74 ? -7.932 5.833 12.431 1.00 81.50 74 VAL A N 1
ATOM 581 C CA . VAL A 1 74 ? -8.635 7.008 12.975 1.00 81.50 74 VAL A CA 1
ATOM 582 C C . VAL A 1 74 ? -7.621 8.098 13.311 1.00 81.50 74 VAL A C 1
ATOM 584 O O . VAL A 1 74 ? -6.814 7.952 14.234 1.00 81.50 74 VAL A O 1
ATOM 587 N N . GLY A 1 75 ? -7.652 9.205 12.561 1.00 77.00 75 GLY A N 1
ATOM 588 C CA . GLY A 1 75 ? -6.734 10.335 12.759 1.00 77.00 75 GLY A CA 1
ATOM 589 C C . GLY A 1 75 ? -5.261 9.968 12.543 1.00 77.00 75 GLY A C 1
ATOM 590 O O . GLY A 1 75 ? -4.401 10.412 13.300 1.00 77.00 75 GLY A O 1
ATOM 591 N N . GLY A 1 76 ? -4.978 9.096 11.569 1.00 81.38 76 GLY A N 1
ATOM 592 C CA . GLY A 1 76 ? -3.621 8.627 11.261 1.00 81.38 76 GLY A CA 1
ATOM 593 C C . GLY A 1 76 ? -3.062 7.584 12.235 1.00 81.38 76 GLY A C 1
ATOM 594 O O . GLY A 1 76 ? -1.880 7.263 12.165 1.00 81.38 76 GLY A O 1
ATOM 595 N N . LYS A 1 77 ? -3.884 7.052 13.148 1.00 80.94 77 LYS A N 1
ATOM 596 C CA . LYS A 1 77 ? -3.494 5.988 14.081 1.00 80.94 77 LYS A CA 1
ATOM 597 C C . LYS A 1 77 ? -4.395 4.776 13.917 1.00 80.94 77 LYS A C 1
ATOM 599 O O . LYS A 1 77 ? -5.606 4.924 13.773 1.00 80.94 77 LYS A O 1
ATOM 604 N N . LEU A 1 78 ? -3.803 3.591 13.989 1.00 83.88 78 LEU A N 1
ATOM 605 C CA . LEU A 1 78 ? -4.542 2.337 13.976 1.00 83.88 78 LEU A CA 1
ATOM 606 C C . LEU A 1 78 ? -5.234 2.138 15.332 1.00 83.88 78 LEU A C 1
ATOM 608 O O . LEU A 1 78 ? -4.590 2.244 16.377 1.00 83.88 78 LEU A O 1
ATOM 612 N N . ARG A 1 79 ? -6.545 1.895 15.330 1.00 85.75 79 ARG A N 1
ATOM 613 C CA . ARG A 1 79 ? -7.356 1.679 16.535 1.00 85.75 79 ARG A CA 1
ATOM 614 C C . ARG A 1 79 ? -8.165 0.399 16.399 1.00 85.75 79 ARG A C 1
ATOM 616 O O . ARG A 1 79 ? -8.727 0.155 15.339 1.00 85.75 79 ARG A O 1
ATOM 623 N N . ARG A 1 80 ? -8.248 -0.386 17.474 1.00 87.94 80 ARG A N 1
ATOM 624 C CA . ARG A 1 80 ? -9.116 -1.568 17.533 1.00 87.94 80 ARG A CA 1
ATOM 625 C C . ARG A 1 80 ? -10.569 -1.124 17.693 1.00 87.94 80 ARG A C 1
ATOM 627 O O . ARG A 1 80 ? -10.869 -0.347 18.601 1.00 87.94 80 ARG A O 1
ATOM 634 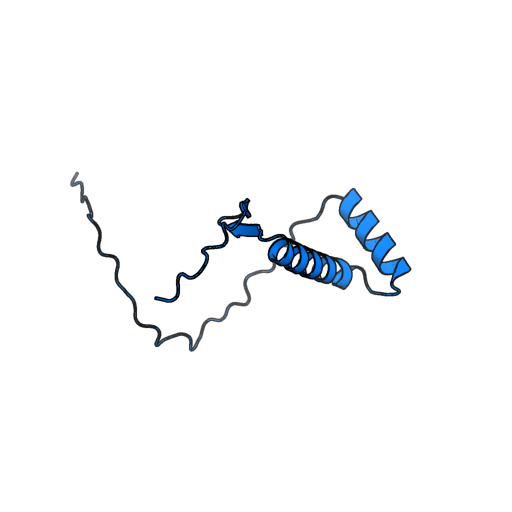N N . MET A 1 81 ? -11.444 -1.60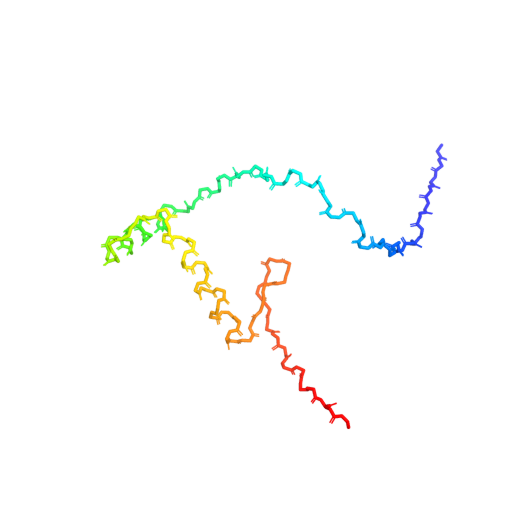9 16.825 1.00 81.19 81 MET A N 1
ATOM 635 C CA . MET A 1 81 ? -12.887 -1.535 17.006 1.00 81.19 81 MET A CA 1
ATOM 636 C C . MET A 1 81 ? -13.265 -2.516 18.113 1.00 81.19 81 MET A C 1
ATOM 638 O O . MET A 1 81 ? -12.899 -3.689 18.059 1.00 81.19 81 MET A O 1
ATOM 642 N N . LYS A 1 82 ? -13.966 -2.043 19.146 1.00 75.62 82 LYS A N 1
ATOM 643 C CA . LYS A 1 82 ? -14.802 -2.964 19.916 1.00 75.62 82 LYS A CA 1
ATOM 644 C C . LYS A 1 82 ? -15.975 -3.295 19.008 1.00 75.62 82 LYS A C 1
ATOM 646 O O . LYS A 1 82 ? -16.600 -2.363 18.505 1.00 75.62 82 LYS A O 1
ATOM 651 N N . GLU A 1 83 ? -16.221 -4.580 18.785 1.00 63.34 83 GLU A N 1
ATOM 652 C CA . GLU A 1 83 ? -17.502 -5.037 18.261 1.00 63.34 83 GLU A CA 1
ATOM 653 C C . GLU A 1 83 ? -18.566 -4.444 19.184 1.00 63.34 83 GLU A C 1
ATOM 655 O O . GLU A 1 83 ? -18.602 -4.718 20.385 1.00 63.34 83 GLU A O 1
ATOM 660 N N . VAL A 1 84 ? -19.321 -3.489 18.652 1.00 56.75 84 VAL A N 1
ATOM 661 C CA . VAL A 1 84 ? -20.590 -3.115 19.248 1.00 56.75 84 VAL A CA 1
ATOM 662 C C . VAL A 1 84 ? -21.483 -4.251 18.794 1.00 56.75 84 VAL A C 1
ATOM 664 O O . VAL A 1 84 ? -21.860 -4.295 17.628 1.00 56.75 84 VAL A O 1
ATOM 667 N N . GLU A 1 85 ? -21.659 -5.252 19.654 1.00 50.75 85 GLU A N 1
ATOM 668 C CA . GLU A 1 85 ? -22.743 -6.207 19.473 1.00 50.75 85 GLU A CA 1
ATOM 669 C C . GLU A 1 85 ? -24.013 -5.360 19.406 1.00 50.75 85 GLU A C 1
ATOM 671 O O . GLU A 1 85 ? -24.371 -4.685 20.375 1.00 50.75 85 GLU A O 1
ATOM 676 N N . ASP A 1 86 ? -24.614 -5.298 18.220 1.00 49.25 86 ASP A N 1
ATOM 677 C CA . ASP A 1 86 ? -25.943 -4.746 18.050 1.00 49.25 86 ASP A CA 1
ATOM 678 C C . ASP A 1 86 ? -26.883 -5.653 18.858 1.00 49.25 86 ASP A C 1
ATOM 680 O O . ASP A 1 86 ? -27.307 -6.716 18.405 1.00 49.25 86 ASP A O 1
ATOM 684 N N . GLU A 1 87 ? -27.160 -5.256 20.102 1.00 47.00 87 GLU A N 1
ATOM 685 C CA . GLU A 1 87 ? -28.371 -5.653 20.814 1.00 47.00 87 GLU A CA 1
ATOM 686 C C . GLU A 1 87 ? -29.558 -5.100 20.006 1.00 47.00 87 GLU A C 1
ATOM 688 O O . GLU A 1 87 ? -30.086 -4.023 20.289 1.00 47.00 87 GLU A O 1
ATOM 693 N N . GLU A 1 88 ? -29.949 -5.805 18.941 1.00 49.03 88 GLU A N 1
ATOM 694 C CA . GLU A 1 88 ? -31.276 -5.639 18.358 1.00 49.03 88 GLU A CA 1
ATOM 695 C C . GLU A 1 88 ? -32.300 -6.152 19.379 1.00 49.03 88 GLU A C 1
ATOM 697 O O . GLU A 1 88 ? -32.351 -7.338 19.718 1.00 49.03 88 GLU A O 1
ATOM 702 N N . ALA A 1 89 ? -33.031 -5.178 19.921 1.00 40.84 89 ALA A N 1
ATOM 703 C CA . ALA A 1 89 ? -34.097 -5.283 20.910 1.00 40.84 89 ALA A CA 1
ATOM 704 C C . ALA A 1 89 ? -35.374 -5.959 20.385 1.00 40.84 89 ALA A C 1
ATOM 706 O O . ALA A 1 89 ? -35.660 -5.853 19.170 1.00 40.84 89 ALA A O 1
#

Sequence (89 aa):
MLQVVYFGKIQMQTVEEIGNLPRKQPRIPIPLPQQTMDRLDELADKDGRPSSNMGSMLIQAAIELIDEQGFRLVGGKLRRMKEVEDEEA

Foldseek 3Di:
DDDDDDDDDPDPDDDPPPDDDPPPPPPDDPDDPPVVLVVLVVVCVVVVHDSVVSVVVVVVVVQVVLVVQQWDQDPNDIDHDDPPPPPPD

pLDDT: mean 71.79, std 18.43, range [32.0, 92.88]

Radius of gyration: 21.7 Å; chains: 1; bounding box: 49×58×36 Å